Protein AF-A0AA43FLB9-F1 (afdb_monomer)

pLDDT: mean 86.76, std 10.72, range [45.62, 97.56]

Mean predicted aligned error: 6.24 Å

Solvent-accessible surface area (backbone atoms only — not comparable to full-atom values): 7958 Å² total; per-residue (Å²): 108,76,67,59,54,50,54,51,34,50,54,54,29,50,52,55,42,54,55,49,52,53,50,52,69,70,31,39,92,91,54,72,45,74,46,73,41,68,50,42,50,46,57,28,30,46,78,59,76,38,86,59,81,57,95,55,46,71,54,54,49,54,25,51,54,51,43,53,60,76,42,65,90,40,92,43,50,42,82,44,42,65,72,54,53,49,95,82,39,69,75,29,36,72,53,75,73,48,58,24,77,70,27,48,51,51,52,47,62,66,48,43,64,59,53,51,49,52,53,51,52,48,54,53,52,55,61,73,70,50,78,72,100,70,87,85,125

Foldseek 3Di:
DVVVLVVVLVVVLVVVLVVVVVQQVPADLLRGAAAELAAWLQVLCVLVVHDGDDPCSVSVVSSSVSSCVSCVPPLRYHYCRCLQHDDPRSQQAPDRGHGDPVVVVSRCVSCVVSVVVSVVSNVVVVVVPDDDPPPDD

Radius of gyration: 19.64 Å; Cα contacts (8 Å, |Δi|>4): 123; chains: 1; bounding box: 47×33×65 Å

Structure (mmCIF, N/CA/C/O backbone):
data_AF-A0AA43FLB9-F1
#
_entry.id   AF-A0AA43FLB9-F1
#
loop_
_atom_site.group_PDB
_atom_site.id
_atom_site.type_symbol
_atom_site.label_atom_id
_atom_site.label_alt_id
_atom_site.label_comp_id
_atom_site.label_asym_id
_atom_site.label_entity_id
_atom_site.label_seq_id
_atom_site.pdbx_PDB_ins_code
_atom_site.Cartn_x
_atom_site.Cartn_y
_atom_site.Cartn_z
_atom_site.occupancy
_atom_site.B_iso_or_equiv
_atom_site.auth_seq_id
_atom_site.auth_comp_id
_atom_site.auth_asym_id
_atom_site.auth_atom_id
_atom_site.pdbx_PDB_model_num
ATOM 1 N N . ASN A 1 1 ? 17.298 15.432 -18.832 1.00 71.19 1 ASN A N 1
ATOM 2 C CA . ASN A 1 1 ? 18.571 14.737 -18.494 1.00 71.19 1 ASN A CA 1
ATOM 3 C C . ASN A 1 1 ? 18.349 13.838 -17.258 1.00 71.19 1 ASN A C 1
ATOM 5 O O . ASN A 1 1 ? 17.284 13.920 -16.658 1.00 71.19 1 ASN A O 1
ATOM 9 N N . GLN A 1 2 ? 19.291 12.964 -16.871 1.00 72.38 2 GLN A N 1
ATOM 10 C CA . GLN A 1 2 ? 19.121 12.037 -15.726 1.00 72.38 2 GLN A CA 1
ATOM 11 C C . GLN A 1 2 ? 18.948 12.751 -14.367 1.00 72.38 2 GLN A C 1
ATOM 13 O O . GLN A 1 2 ? 18.217 12.270 -13.504 1.00 72.38 2 GLN A O 1
ATOM 18 N N . LYS A 1 3 ? 19.566 13.925 -14.193 1.00 78.06 3 LYS A N 1
ATOM 19 C CA . LYS A 1 3 ? 19.479 14.748 -12.977 1.00 78.06 3 LYS A CA 1
ATOM 20 C C . LYS A 1 3 ? 18.075 15.334 -12.779 1.00 78.06 3 LYS A C 1
ATOM 22 O O . LYS A 1 3 ? 17.536 15.268 -11.683 1.00 78.06 3 LYS A O 1
ATOM 27 N N . GLU A 1 4 ? 17.453 15.839 -13.840 1.00 79.19 4 GLU A N 1
ATOM 28 C CA . GLU A 1 4 ? 16.073 16.351 -13.821 1.00 79.19 4 GLU A CA 1
ATOM 29 C C . GLU A 1 4 ? 15.063 15.250 -13.486 1.00 79.19 4 GLU A C 1
ATOM 31 O O . GLU A 1 4 ? 14.165 15.465 -12.676 1.00 79.19 4 GLU A O 1
ATOM 36 N N . ALA A 1 5 ? 15.240 14.051 -14.052 1.00 74.50 5 ALA A N 1
ATOM 37 C CA . ALA A 1 5 ? 14.394 12.903 -13.731 1.00 74.50 5 ALA A CA 1
ATOM 38 C C . ALA A 1 5 ? 14.519 12.495 -12.252 1.00 74.50 5 ALA A C 1
ATOM 40 O O . ALA A 1 5 ? 13.522 12.136 -11.633 1.00 74.50 5 ALA A O 1
ATOM 41 N N . SER A 1 6 ? 15.719 12.601 -11.670 1.00 78.19 6 SER A N 1
ATOM 42 C CA . SER A 1 6 ? 15.944 12.340 -10.244 1.00 78.19 6 SER A CA 1
ATOM 43 C C . SER A 1 6 ? 15.252 13.368 -9.346 1.00 78.19 6 SER A C 1
ATOM 45 O O . SER A 1 6 ? 14.604 12.981 -8.379 1.00 78.19 6 SER A O 1
ATOM 47 N N . ILE A 1 7 ? 15.349 14.661 -9.675 1.00 84.12 7 ILE A N 1
ATOM 48 C CA . ILE A 1 7 ? 14.683 15.740 -8.921 1.00 84.12 7 ILE A CA 1
ATOM 49 C C . ILE A 1 7 ? 13.160 15.570 -8.982 1.00 84.12 7 ILE A C 1
ATOM 51 O O . ILE A 1 7 ? 12.476 15.705 -7.970 1.00 84.12 7 ILE A O 1
ATOM 55 N N . LEU A 1 8 ? 12.624 15.226 -10.156 1.00 84.94 8 LEU A N 1
ATOM 56 C CA . LEU A 1 8 ? 11.194 14.981 -10.322 1.00 84.94 8 LEU A CA 1
ATOM 57 C C . LEU A 1 8 ? 10.723 13.755 -9.522 1.00 84.94 8 LEU A C 1
ATOM 59 O O . LEU A 1 8 ? 9.679 13.821 -8.877 1.00 84.94 8 LEU A O 1
ATOM 63 N N . ALA A 1 9 ? 11.486 12.656 -9.536 1.00 84.44 9 ALA A N 1
ATOM 64 C CA . ALA A 1 9 ? 11.166 11.455 -8.762 1.00 84.44 9 ALA A CA 1
ATOM 65 C C . ALA A 1 9 ? 11.142 11.752 -7.257 1.00 84.44 9 ALA A C 1
ATOM 67 O O . ALA A 1 9 ? 10.227 11.335 -6.551 1.00 84.44 9 ALA A O 1
ATOM 68 N N . GLU A 1 10 ? 12.117 12.519 -6.774 1.00 87.44 10 GLU A N 1
ATOM 69 C CA . GLU A 1 10 ? 12.159 12.966 -5.386 1.00 87.44 10 GLU A CA 1
ATOM 70 C C . GLU A 1 10 ? 10.961 13.849 -5.026 1.00 87.44 10 GLU A C 1
ATOM 72 O O . GLU A 1 10 ? 10.301 13.591 -4.020 1.00 87.44 10 GLU A O 1
ATOM 77 N N . GLY A 1 11 ? 10.638 14.843 -5.857 1.00 90.88 11 GLY A N 1
ATOM 78 C CA . GLY A 1 11 ? 9.492 15.722 -5.633 1.00 90.88 11 GLY A CA 1
ATOM 79 C C . GLY A 1 11 ? 8.177 14.949 -5.535 1.00 90.88 11 GLY A C 1
ATOM 80 O O . GLY A 1 11 ? 7.416 15.148 -4.591 1.00 90.88 11 GLY A O 1
ATOM 81 N N . ILE A 1 12 ? 7.936 14.013 -6.458 1.00 91.69 12 ILE A N 1
ATOM 82 C CA . ILE A 1 12 ? 6.736 13.166 -6.429 1.00 91.69 12 ILE A CA 1
ATOM 83 C C . ILE A 1 12 ? 6.734 12.267 -5.188 1.00 91.69 12 ILE A C 1
ATOM 85 O O . ILE A 1 12 ? 5.726 12.206 -4.487 1.00 91.69 12 ILE A O 1
ATOM 89 N N . GLY A 1 13 ? 7.852 11.600 -4.883 1.00 93.38 13 GLY A N 1
ATOM 90 C CA . GLY A 1 13 ? 7.967 10.755 -3.694 1.00 93.38 13 GLY A CA 1
ATOM 91 C C . GLY A 1 13 ? 7.664 11.515 -2.403 1.00 93.38 13 GLY A C 1
ATOM 92 O O . GLY A 1 13 ? 6.894 11.027 -1.582 1.00 93.38 13 GLY A O 1
ATOM 93 N N . ASN A 1 14 ? 8.188 12.735 -2.259 1.00 95.19 14 ASN A N 1
ATOM 94 C CA . ASN A 1 14 ? 7.937 13.587 -1.094 1.00 95.19 14 ASN A CA 1
ATOM 95 C C . ASN A 1 14 ? 6.461 13.965 -0.943 1.00 95.19 14 ASN A C 1
ATOM 97 O O . ASN A 1 14 ? 5.962 13.987 0.177 1.00 95.19 14 ASN A O 1
ATOM 101 N N . VAL A 1 15 ? 5.744 14.213 -2.045 1.00 96.06 15 VAL A N 1
ATOM 102 C CA . VAL A 1 15 ? 4.296 14.477 -1.996 1.00 96.06 15 VAL A CA 1
ATOM 103 C C . VAL A 1 15 ? 3.535 13.259 -1.466 1.00 96.06 15 VAL A C 1
ATOM 105 O O . VAL A 1 15 ? 2.681 13.402 -0.595 1.00 96.06 15 VAL A O 1
ATOM 108 N N . TYR A 1 16 ? 3.847 12.052 -1.948 1.00 95.12 16 TYR A N 1
ATOM 109 C CA . TYR A 1 16 ? 3.194 10.830 -1.461 1.00 95.12 16 TYR A CA 1
ATOM 110 C C . TYR A 1 16 ? 3.532 10.514 -0.002 1.00 95.12 16 TYR A C 1
ATOM 112 O O . TYR A 1 16 ? 2.652 10.061 0.731 1.00 95.12 16 TYR A O 1
ATOM 120 N N . ILE A 1 17 ? 4.770 10.772 0.425 1.00 97.38 17 ILE A N 1
ATOM 121 C CA . ILE A 1 17 ? 5.184 10.633 1.826 1.00 97.38 17 ILE A CA 1
ATOM 122 C C . ILE A 1 17 ? 4.388 11.604 2.698 1.00 97.38 17 ILE A C 1
ATOM 124 O O . ILE A 1 17 ? 3.672 11.148 3.583 1.00 97.38 17 ILE A O 1
ATOM 128 N N . ALA A 1 18 ? 4.396 12.900 2.378 1.00 97.56 18 ALA A N 1
ATOM 129 C CA . ALA A 1 18 ? 3.677 13.912 3.153 1.00 97.56 18 ALA A CA 1
ATOM 130 C C . ALA A 1 18 ? 2.167 13.625 3.236 1.00 97.56 18 ALA A C 1
ATOM 132 O O . ALA A 1 18 ? 1.555 13.744 4.295 1.00 97.56 18 ALA A O 1
ATOM 133 N N . ASN A 1 19 ? 1.554 13.181 2.133 1.00 96.38 19 ASN A N 1
ATOM 134 C CA . ASN A 1 19 ? 0.142 12.792 2.129 1.00 96.38 19 ASN A CA 1
ATOM 135 C C . ASN A 1 19 ? -0.123 11.559 3.007 1.00 96.38 19 ASN A C 1
ATOM 137 O O . ASN A 1 19 ? -1.164 11.473 3.656 1.00 96.38 19 ASN A O 1
ATOM 141 N N . THR A 1 20 ? 0.800 10.599 3.029 1.00 96.56 20 THR A N 1
ATOM 142 C CA . THR A 1 20 ? 0.673 9.386 3.846 1.00 96.56 20 THR A CA 1
ATOM 143 C C . THR A 1 20 ? 0.856 9.695 5.330 1.00 96.56 20 THR A C 1
ATOM 145 O O . THR A 1 20 ? 0.055 9.234 6.141 1.00 96.56 20 THR A O 1
ATOM 148 N N . GLU A 1 21 ? 1.845 10.518 5.682 1.00 97.25 21 GLU A N 1
ATOM 149 C CA . GLU A 1 21 ? 2.039 11.043 7.039 1.00 97.25 21 GLU A CA 1
ATOM 150 C C . GLU A 1 21 ? 0.771 11.745 7.523 1.00 97.25 21 GLU A C 1
ATOM 152 O O . GLU A 1 21 ? 0.214 11.367 8.553 1.00 97.25 21 GLU A O 1
ATOM 157 N N . TYR A 1 22 ? 0.232 12.659 6.712 1.00 96.19 22 TYR A N 1
ATOM 158 C CA . TYR A 1 22 ? -1.003 13.373 7.022 1.00 96.19 22 TYR A CA 1
ATOM 159 C C . TYR A 1 22 ? -2.185 12.430 7.311 1.00 96.19 22 TYR A C 1
ATOM 161 O O . TYR A 1 22 ? -2.924 12.631 8.277 1.00 96.19 22 TYR A O 1
ATOM 169 N N . LEU A 1 23 ? -2.380 11.380 6.506 1.00 94.06 23 LEU A N 1
ATOM 170 C CA . LEU A 1 23 ? -3.446 10.395 6.739 1.00 94.06 23 LEU A CA 1
ATOM 171 C C . LEU A 1 23 ? -3.231 9.612 8.041 1.00 94.06 23 LEU A C 1
ATOM 173 O O . LEU A 1 23 ? -4.179 9.402 8.801 1.00 94.06 23 LEU A O 1
ATOM 177 N N . ILE A 1 24 ? -1.994 9.191 8.305 1.00 94.94 24 ILE A N 1
ATOM 178 C CA . ILE A 1 24 ? -1.628 8.433 9.504 1.00 94.94 24 ILE A CA 1
ATOM 179 C C . ILE A 1 24 ? -1.840 9.276 10.767 1.00 94.94 24 ILE A C 1
ATOM 181 O O . ILE A 1 24 ? -2.400 8.762 11.739 1.00 94.94 24 ILE A O 1
ATOM 185 N N . GLU A 1 25 ? -1.451 10.552 10.744 1.00 94.81 25 GLU A N 1
ATOM 186 C CA . GLU A 1 25 ? -1.612 11.512 11.846 1.00 94.81 25 GLU A CA 1
ATOM 187 C C . GLU A 1 25 ? -3.079 11.792 12.181 1.00 94.81 25 GLU A C 1
ATOM 189 O O . GLU A 1 25 ? -3.431 11.989 13.344 1.00 94.81 25 GLU A O 1
ATOM 194 N N . ARG A 1 26 ? -3.962 11.777 11.176 1.00 92.38 26 ARG A N 1
ATOM 195 C CA . ARG A 1 26 ? -5.407 11.962 11.374 1.00 92.38 26 ARG A CA 1
ATOM 196 C C . ARG A 1 26 ? -6.098 10.748 11.988 1.00 92.38 26 ARG A C 1
ATOM 198 O O . ARG A 1 26 ? -7.204 10.891 12.510 1.00 92.38 26 ARG A O 1
ATOM 205 N N . GLY A 1 27 ? -5.482 9.570 11.929 1.00 88.62 27 GLY A N 1
ATOM 206 C CA . GLY A 1 27 ? -6.024 8.372 12.555 1.00 88.62 27 GLY A CA 1
ATOM 207 C C . GLY A 1 27 ? -5.999 8.475 14.077 1.00 88.62 27 GLY A C 1
ATOM 208 O O . GLY A 1 27 ? -4.969 8.782 14.678 1.00 88.62 27 GLY A O 1
ATOM 209 N N . SER A 1 28 ? -7.109 8.139 14.720 1.00 87.19 28 SER A N 1
ATOM 210 C CA . SER A 1 28 ? -7.205 8.095 16.178 1.00 87.19 28 SER A CA 1
ATOM 211 C C . SER A 1 28 ? -7.369 6.664 16.675 1.00 87.19 28 SER A C 1
ATOM 213 O O . SER A 1 28 ? -7.550 5.715 15.914 1.00 87.19 28 SER A O 1
ATOM 215 N N . ASP A 1 29 ? -7.323 6.496 17.988 1.00 81.94 29 ASP A N 1
ATOM 216 C CA . ASP A 1 29 ? -7.619 5.216 18.618 1.00 81.94 29 ASP A CA 1
ATOM 217 C C . ASP A 1 29 ? -9.058 4.737 18.389 1.00 81.94 29 ASP A C 1
ATOM 219 O O . ASP A 1 29 ? -9.307 3.531 18.439 1.00 81.94 29 ASP A O 1
ATOM 223 N N . GLU A 1 30 ? -9.981 5.678 18.189 1.00 84.44 30 GLU A N 1
ATOM 224 C CA . GLU A 1 30 ? -11.416 5.450 17.989 1.00 84.44 30 GLU A CA 1
ATOM 225 C C . GLU A 1 30 ? -11.773 5.287 16.508 1.00 84.44 30 GLU A C 1
ATOM 227 O O . GLU A 1 30 ? -12.725 4.580 16.176 1.00 84.44 30 GLU A O 1
ATOM 232 N N . AL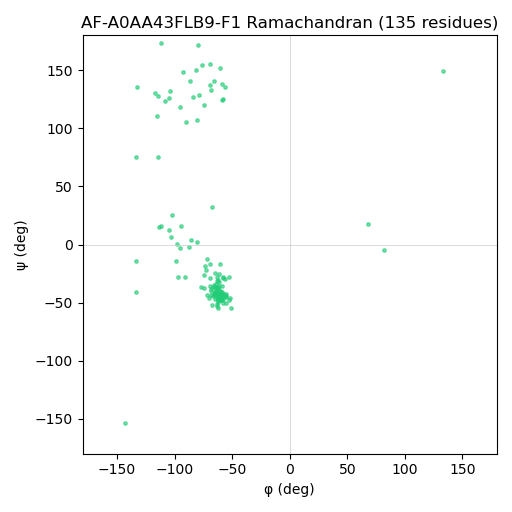A A 1 31 ? -10.981 5.907 15.633 1.00 86.56 31 ALA A N 1
ATOM 233 C CA . ALA A 1 31 ? -11.081 5.842 14.183 1.00 86.56 31 ALA A CA 1
ATOM 234 C C . ALA A 1 31 ? -9.678 5.605 13.591 1.00 86.56 31 ALA A C 1
ATOM 236 O O . ALA A 1 31 ? -9.038 6.544 13.104 1.00 86.56 31 ALA A O 1
ATOM 237 N N . PRO A 1 32 ? -9.154 4.368 13.684 1.00 90.38 32 PRO A N 1
ATOM 238 C CA . PRO A 1 32 ? -7.829 4.047 13.182 1.00 90.38 32 PRO A CA 1
ATOM 239 C C . PRO A 1 32 ? -7.797 4.176 11.662 1.00 90.38 32 PRO A C 1
ATOM 241 O O . PRO A 1 32 ? -8.726 3.769 10.966 1.00 90.38 32 PRO A O 1
ATOM 244 N N . VAL A 1 33 ? -6.688 4.708 11.158 1.00 95.06 33 VAL A N 1
ATOM 245 C CA . VAL A 1 33 ? -6.386 4.759 9.728 1.00 95.06 33 VAL A CA 1
ATOM 246 C C . VAL A 1 33 ? -5.348 3.693 9.422 1.00 95.06 33 VAL A C 1
ATOM 248 O O . VAL A 1 33 ? -4.334 3.588 10.112 1.00 95.06 33 VAL A O 1
ATOM 251 N N . LEU A 1 34 ? -5.621 2.919 8.376 1.00 96.19 34 LEU A N 1
ATOM 252 C CA . LEU A 1 34 ? -4.686 1.993 7.758 1.00 96.19 34 LEU A CA 1
ATOM 253 C C . LEU A 1 34 ? -4.403 2.487 6.340 1.00 96.19 34 LEU A C 1
ATOM 255 O O . LEU A 1 34 ? -5.338 2.734 5.577 1.00 96.19 34 LEU A O 1
ATOM 259 N N . VAL A 1 35 ? -3.129 2.622 5.990 1.00 96.75 35 VAL A N 1
ATOM 260 C CA . VAL A 1 35 ? -2.683 2.972 4.640 1.00 96.75 35 VAL A CA 1
ATOM 261 C C . VAL A 1 35 ? -2.058 1.737 4.016 1.00 96.75 35 VAL A C 1
ATOM 263 O O . VAL A 1 35 ? -1.124 1.169 4.572 1.00 96.75 35 VAL A O 1
ATOM 266 N N . PHE A 1 36 ? -2.570 1.320 2.862 1.00 96.19 36 PHE A N 1
ATOM 267 C CA . PHE A 1 36 ? -2.081 0.142 2.153 1.00 96.19 36 PHE A CA 1
ATOM 268 C C . PHE A 1 36 ? -1.245 0.557 0.951 1.00 96.19 36 PHE A C 1
ATOM 270 O O . PHE A 1 36 ? -1.707 1.299 0.082 1.00 96.19 36 PHE A O 1
ATOM 277 N N . PHE A 1 37 ? -0.024 0.046 0.882 1.00 94.56 37 PHE A N 1
ATOM 278 C CA . PHE A 1 37 ? 0.847 0.235 -0.264 1.00 94.56 37 PHE A CA 1
ATOM 279 C C . PHE A 1 37 ? 0.626 -0.897 -1.264 1.00 94.56 37 PHE A C 1
ATOM 281 O O . PHE A 1 37 ? 0.987 -2.047 -1.019 1.00 94.56 37 PHE A O 1
ATOM 288 N N . GLN A 1 38 ? -0.065 -0.566 -2.353 1.00 89.88 38 GLN A N 1
ATOM 289 C CA . GLN A 1 38 ? -0.635 -1.534 -3.286 1.00 89.88 38 GLN A CA 1
ATOM 290 C C . GLN A 1 38 ? 0.399 -2.184 -4.223 1.00 89.88 38 GLN A C 1
ATOM 292 O O . GLN A 1 38 ? 1.413 -1.560 -4.554 1.00 89.88 38 GLN A O 1
ATOM 297 N N . PRO A 1 39 ? 0.120 -3.400 -4.730 1.00 89.25 39 PRO A N 1
ATOM 298 C CA . PRO A 1 39 ? 0.893 -3.993 -5.812 1.00 89.25 39 PRO A CA 1
ATOM 299 C C . PRO A 1 39 ? 0.861 -3.154 -7.086 1.00 89.25 39 PRO A C 1
ATOM 301 O O . PRO A 1 39 ? -0.131 -2.502 -7.409 1.00 89.25 39 PRO A O 1
ATOM 304 N N . TRP A 1 40 ? 1.923 -3.276 -7.876 1.00 88.50 40 TRP A N 1
ATOM 305 C CA . TRP A 1 40 ? 2.021 -2.687 -9.205 1.00 88.50 40 TRP A CA 1
ATOM 306 C C . TRP A 1 40 ? 2.532 -3.722 -10.205 1.00 88.50 40 TRP A C 1
ATOM 308 O O . TRP A 1 40 ? 3.499 -4.434 -9.927 1.00 88.50 40 TRP A O 1
ATOM 318 N N . ARG A 1 41 ? 1.917 -3.792 -11.394 1.00 87.50 41 ARG A N 1
ATOM 319 C CA . ARG A 1 41 ? 2.212 -4.831 -12.392 1.00 87.50 41 ARG A CA 1
ATOM 320 C C . ARG A 1 41 ? 3.696 -4.931 -12.717 1.00 87.50 41 ARG A C 1
ATOM 322 O O . ARG A 1 41 ? 4.229 -6.033 -12.796 1.00 87.50 41 ARG A O 1
ATOM 329 N N . ASP A 1 42 ? 4.356 -3.807 -12.981 1.00 88.06 42 ASP A N 1
ATOM 330 C CA . ASP A 1 42 ? 5.753 -3.860 -13.414 1.00 88.06 42 ASP A CA 1
ATOM 331 C C . ASP A 1 42 ? 6.714 -4.195 -12.279 1.00 88.06 42 ASP A C 1
ATOM 333 O O . ASP A 1 42 ? 7.742 -4.805 -12.558 1.00 88.06 42 ASP A O 1
ATOM 337 N N . TRP A 1 43 ? 6.360 -3.892 -11.028 1.00 86.38 43 TRP A N 1
ATOM 338 C CA . TRP A 1 43 ? 7.085 -4.421 -9.876 1.00 86.38 43 TRP A CA 1
ATOM 339 C C . TRP A 1 43 ? 6.959 -5.943 -9.825 1.00 86.38 43 TRP A C 1
ATOM 341 O O . TRP A 1 43 ? 7.968 -6.638 -9.878 1.00 86.38 43 TRP A O 1
ATOM 351 N N . ALA A 1 44 ? 5.735 -6.476 -9.859 1.00 86.25 44 ALA A N 1
ATOM 352 C CA . ALA A 1 44 ? 5.521 -7.923 -9.833 1.00 86.25 44 ALA A CA 1
ATOM 353 C C . ALA A 1 44 ? 6.286 -8.633 -10.968 1.00 86.25 44 ALA A C 1
ATOM 355 O O . ALA A 1 44 ? 6.953 -9.641 -10.747 1.00 86.25 44 ALA A O 1
ATOM 356 N N . ARG A 1 45 ? 6.269 -8.062 -12.183 1.00 86.00 45 ARG A N 1
ATOM 357 C CA . ARG A 1 45 ? 7.062 -8.558 -13.322 1.00 86.00 45 ARG A CA 1
ATOM 358 C C . ARG A 1 45 ? 8.564 -8.522 -13.046 1.00 86.00 45 ARG A C 1
ATOM 360 O O . ARG A 1 45 ? 9.236 -9.500 -13.358 1.00 86.00 45 ARG A O 1
ATOM 367 N N . HIS A 1 46 ? 9.076 -7.419 -12.503 1.00 86.94 46 HIS A N 1
ATOM 368 C CA . HIS A 1 46 ? 10.487 -7.272 -12.150 1.00 86.94 46 HIS A CA 1
ATOM 369 C C . HIS A 1 46 ? 10.930 -8.345 -11.148 1.00 86.94 46 HIS A C 1
ATOM 371 O O . HIS A 1 46 ? 11.920 -9.029 -11.396 1.00 86.94 46 HIS A O 1
ATOM 377 N N . ASP A 1 47 ? 10.155 -8.562 -10.085 1.00 85.75 47 ASP A N 1
ATOM 378 C CA . ASP A 1 47 ? 10.465 -9.555 -9.047 1.00 85.75 47 ASP A CA 1
ATOM 379 C C . ASP A 1 47 ? 10.431 -10.995 -9.581 1.00 85.75 47 ASP A C 1
ATOM 381 O O . ASP A 1 47 ? 11.117 -11.876 -9.070 1.00 85.75 47 ASP A O 1
ATOM 385 N N . MET A 1 48 ? 9.680 -11.236 -10.657 1.00 81.75 48 MET A N 1
ATOM 386 C CA . MET A 1 48 ? 9.631 -12.514 -11.377 1.00 81.75 48 MET A CA 1
ATOM 387 C C . MET A 1 48 ? 10.735 -12.669 -12.438 1.00 81.75 48 MET A C 1
ATOM 389 O O . MET A 1 48 ? 10.713 -13.631 -13.205 1.00 81.75 48 MET A O 1
ATOM 393 N N . GLY A 1 49 ? 11.663 -11.714 -12.557 1.00 85.94 49 GLY A N 1
ATOM 394 C CA . GLY A 1 49 ? 12.684 -11.715 -13.611 1.00 85.94 49 GLY A CA 1
ATOM 395 C C . GLY A 1 49 ? 12.117 -11.490 -15.019 1.00 85.94 49 GLY A C 1
ATOM 396 O O . GLY A 1 49 ? 12.769 -11.793 -16.018 1.00 85.94 49 GLY A O 1
ATOM 397 N N . MET A 1 50 ? 10.893 -10.969 -15.129 1.00 84.19 50 MET A N 1
ATOM 398 C CA . MET A 1 50 ? 10.239 -10.693 -16.403 1.00 84.19 50 MET A CA 1
ATOM 399 C C . MET A 1 50 ? 10.486 -9.256 -16.855 1.00 84.19 50 MET A C 1
ATOM 401 O O . MET A 1 50 ? 10.522 -8.314 -16.066 1.00 84.19 50 MET A O 1
ATOM 405 N N . ARG A 1 51 ? 10.548 -9.055 -18.176 1.00 85.62 51 ARG A N 1
ATOM 406 C CA . ARG A 1 51 ? 10.653 -7.713 -18.762 1.00 85.62 51 ARG A CA 1
ATOM 407 C C . ARG A 1 51 ? 9.475 -6.838 -18.329 1.00 85.62 51 ARG A C 1
ATOM 409 O O . ARG A 1 51 ? 8.322 -7.195 -18.582 1.00 85.62 51 ARG A O 1
ATOM 416 N N . THR A 1 52 ? 9.747 -5.678 -17.750 1.00 86.50 52 THR A N 1
ATOM 417 C CA . THR A 1 52 ? 8.728 -4.683 -17.382 1.00 86.50 52 THR A CA 1
ATOM 418 C C . THR A 1 52 ? 8.104 -4.039 -18.629 1.00 86.50 52 THR A C 1
ATOM 420 O O . THR A 1 52 ? 8.680 -4.072 -19.721 1.00 86.50 52 THR A O 1
ATOM 423 N N . ARG A 1 53 ? 6.877 -3.517 -18.516 1.00 81.56 53 ARG A N 1
ATOM 424 C CA . ARG A 1 53 ? 6.139 -2.919 -19.645 1.00 81.56 53 ARG A CA 1
ATOM 425 C C . ARG A 1 53 ? 6.265 -1.394 -19.692 1.00 81.56 53 ARG A C 1
ATOM 427 O O . ARG A 1 53 ? 6.184 -0.833 -20.781 1.00 81.56 53 ARG A O 1
ATOM 434 N N . SER A 1 54 ? 6.468 -0.724 -18.559 1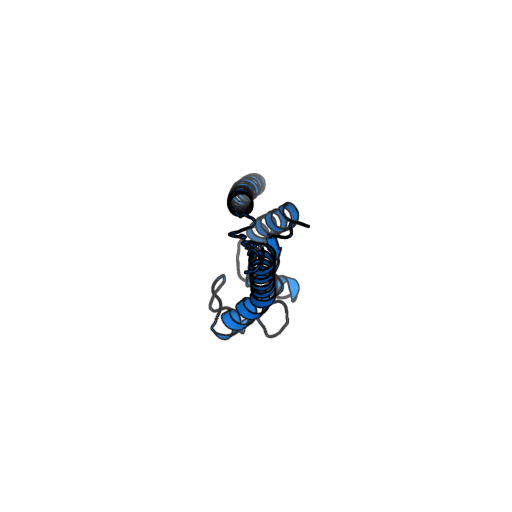.00 82.75 54 SER A N 1
ATOM 435 C CA . SER A 1 54 ? 6.599 0.735 -18.512 1.00 82.75 54 SER A CA 1
ATOM 436 C C . SER A 1 54 ? 7.983 1.207 -18.931 1.00 82.75 54 SER A C 1
ATOM 438 O O . SER A 1 54 ? 8.997 0.832 -18.344 1.00 82.75 54 SER A O 1
ATOM 440 N N . ARG A 1 55 ? 8.012 2.159 -19.870 1.00 84.44 55 ARG A N 1
ATOM 441 C CA . ARG A 1 55 ? 9.223 2.908 -20.249 1.00 84.44 55 ARG A CA 1
ATOM 442 C C . ARG A 1 55 ? 9.884 3.610 -19.056 1.00 84.44 55 ARG A C 1
ATOM 444 O O . ARG A 1 55 ? 11.095 3.792 -19.049 1.00 84.44 55 ARG A O 1
ATOM 451 N N . TYR A 1 56 ? 9.088 3.987 -18.059 1.00 82.75 56 TYR A N 1
ATOM 452 C CA . TYR A 1 56 ? 9.517 4.706 -16.860 1.00 82.75 56 TYR A CA 1
ATOM 453 C C . TYR A 1 56 ? 9.635 3.792 -15.633 1.00 82.75 56 TYR A C 1
ATOM 455 O O . TYR A 1 56 ? 9.522 4.270 -14.509 1.00 82.75 56 TYR A O 1
ATOM 463 N N . PHE A 1 57 ? 9.858 2.483 -15.825 1.00 86.69 57 PHE A N 1
ATOM 464 C CA . PHE A 1 57 ? 9.900 1.523 -14.719 1.00 86.69 57 PHE A CA 1
ATOM 465 C C . PHE A 1 57 ? 10.844 1.950 -13.586 1.00 86.69 57 PHE A C 1
ATOM 467 O O . PHE A 1 57 ? 10.400 2.101 -12.455 1.00 86.69 57 PHE A O 1
ATOM 474 N N . GLY A 1 58 ? 12.117 2.223 -13.897 1.00 85.69 58 GLY A N 1
ATOM 475 C CA . GLY A 1 58 ? 13.100 2.615 -12.880 1.00 85.69 58 GLY A CA 1
ATOM 476 C C . GLY A 1 58 ? 12.753 3.924 -12.159 1.00 85.69 58 GLY A C 1
ATOM 477 O O . GLY A 1 58 ? 13.054 4.069 -10.979 1.00 85.69 58 GLY A O 1
ATOM 478 N N . PHE A 1 59 ? 12.068 4.849 -12.839 1.00 87.56 59 PHE A N 1
ATOM 479 C CA . PHE A 1 59 ? 11.596 6.101 -12.244 1.00 87.56 59 PHE A CA 1
ATOM 480 C C . PHE A 1 59 ? 10.505 5.844 -11.197 1.00 87.56 59 PHE A C 1
ATOM 482 O O . PHE A 1 59 ? 10.643 6.272 -10.053 1.00 87.56 59 PHE A O 1
ATOM 489 N N . TYR A 1 60 ? 9.459 5.093 -11.556 1.00 87.19 60 TYR A N 1
ATOM 490 C CA . TYR A 1 60 ? 8.396 4.739 -10.613 1.00 87.19 60 TYR A CA 1
ATOM 491 C C . TYR A 1 60 ? 8.900 3.824 -9.497 1.00 87.19 60 TYR A C 1
ATOM 493 O O . TYR A 1 60 ? 8.494 3.991 -8.353 1.00 87.19 60 TYR A O 1
ATOM 501 N N . MET A 1 61 ? 9.848 2.931 -9.791 1.00 88.69 61 MET A N 1
ATOM 502 C CA . MET A 1 61 ? 10.446 2.075 -8.772 1.00 88.69 61 MET A CA 1
ATOM 503 C C . MET A 1 61 ? 11.234 2.849 -7.723 1.00 88.69 61 MET A C 1
ATOM 505 O O . MET A 1 61 ? 11.090 2.569 -6.537 1.00 88.69 61 MET A O 1
ATOM 509 N N . GLY A 1 62 ? 11.996 3.868 -8.128 1.00 89.31 62 GLY A N 1
ATOM 510 C CA . GLY A 1 62 ? 12.675 4.749 -7.178 1.00 89.31 62 GLY A CA 1
ATOM 511 C C . GLY A 1 62 ? 11.700 5.472 -6.242 1.00 89.31 62 GLY A C 1
ATOM 512 O O . GLY A 1 62 ? 11.955 5.557 -5.042 1.00 89.31 62 GLY A O 1
ATOM 513 N N . ILE A 1 63 ? 10.564 5.944 -6.771 1.00 91.44 63 ILE A N 1
ATOM 514 C CA . ILE A 1 63 ? 9.499 6.578 -5.976 1.00 91.44 63 ILE A CA 1
ATOM 515 C C . ILE A 1 63 ? 8.905 5.572 -4.985 1.00 91.44 63 ILE A C 1
ATOM 517 O O . ILE A 1 63 ? 8.825 5.851 -3.790 1.00 91.44 63 ILE A O 1
ATOM 521 N N . SER A 1 64 ? 8.522 4.396 -5.477 1.00 91.19 64 SER A N 1
ATOM 522 C CA . SER A 1 64 ? 7.907 3.336 -4.685 1.00 91.19 64 SER A CA 1
ATOM 523 C C . SER A 1 64 ? 8.803 2.844 -3.544 1.00 91.19 64 SER A C 1
ATOM 525 O O . SER A 1 64 ? 8.346 2.757 -2.408 1.00 91.19 64 SER A O 1
ATOM 527 N N . GLU A 1 65 ? 10.084 2.587 -3.814 1.00 91.69 65 GLU A N 1
ATOM 528 C CA . GLU A 1 65 ? 11.054 2.184 -2.789 1.00 91.69 65 GLU A CA 1
ATOM 529 C C . GLU A 1 65 ? 11.283 3.275 -1.741 1.00 91.69 65 GLU A C 1
ATOM 531 O O . GLU A 1 65 ? 11.420 2.971 -0.557 1.00 91.69 65 GLU A O 1
ATOM 536 N N . ARG A 1 66 ? 11.301 4.550 -2.152 1.00 92.75 66 ARG A N 1
ATOM 537 C CA . ARG A 1 66 ? 11.423 5.674 -1.215 1.00 92.75 66 ARG A CA 1
ATOM 538 C C . ARG A 1 66 ? 10.233 5.710 -0.257 1.00 92.75 66 ARG A C 1
ATOM 540 O O . ARG A 1 66 ? 10.452 5.757 0.947 1.00 92.75 66 ARG A O 1
ATOM 547 N N . ILE A 1 67 ? 9.006 5.627 -0.779 1.00 94.38 67 ILE A N 1
ATOM 548 C CA . ILE A 1 67 ? 7.783 5.588 0.040 1.00 94.38 67 ILE A CA 1
ATOM 549 C C . ILE A 1 67 ? 7.838 4.398 1.006 1.00 94.38 67 ILE A C 1
ATOM 551 O O . ILE A 1 67 ? 7.673 4.585 2.207 1.00 94.38 67 ILE A O 1
ATOM 555 N N . ARG A 1 68 ? 8.135 3.191 0.504 1.00 94.06 68 ARG A N 1
ATOM 556 C CA . ARG A 1 68 ? 8.211 1.963 1.314 1.00 94.06 68 ARG A CA 1
ATOM 557 C C . ARG A 1 68 ? 9.193 2.098 2.482 1.00 94.06 68 ARG A C 1
ATOM 559 O O . ARG A 1 68 ? 8.847 1.756 3.607 1.00 94.06 68 ARG A O 1
ATOM 566 N N . LYS A 1 69 ? 10.388 2.643 2.231 1.00 94.75 69 LYS A N 1
ATOM 567 C CA . LYS A 1 69 ? 11.418 2.869 3.261 1.00 94.75 69 LYS A CA 1
ATOM 568 C C . LYS A 1 69 ? 11.028 3.940 4.277 1.00 94.75 69 LYS A C 1
ATOM 570 O O . LYS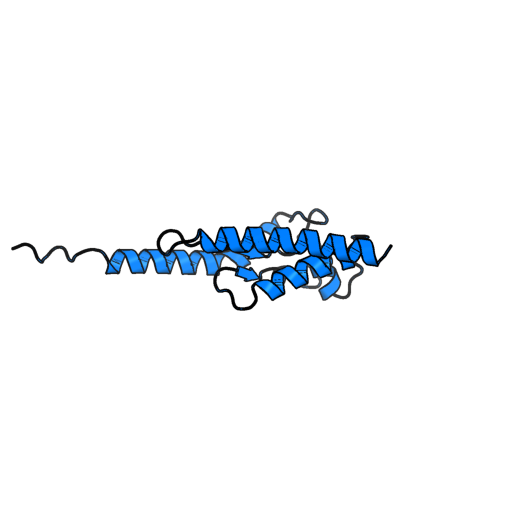 A 1 69 ? 11.317 3.775 5.455 1.00 94.75 69 LYS A O 1
ATOM 575 N N . SER A 1 70 ? 10.366 5.017 3.850 1.00 96.69 70 SER A N 1
ATOM 576 C CA . SER A 1 70 ? 9.925 6.090 4.754 1.00 96.69 70 SER A CA 1
ATOM 577 C C . SER A 1 70 ? 8.945 5.616 5.829 1.00 96.69 70 SER A C 1
ATOM 579 O O . SER A 1 70 ? 8.888 6.216 6.897 1.00 96.69 70 SER A O 1
ATOM 581 N N . PHE A 1 71 ? 8.204 4.536 5.571 1.00 96.94 71 PHE A N 1
ATOM 582 C CA . PHE A 1 71 ? 7.232 3.977 6.511 1.00 96.94 71 PHE A CA 1
ATOM 583 C C . PHE A 1 71 ? 7.615 2.589 7.036 1.00 96.94 71 PHE A C 1
ATOM 585 O O . PHE A 1 71 ? 6.778 1.898 7.622 1.00 96.94 71 PHE A O 1
ATOM 592 N N . GLU A 1 72 ? 8.869 2.171 6.858 1.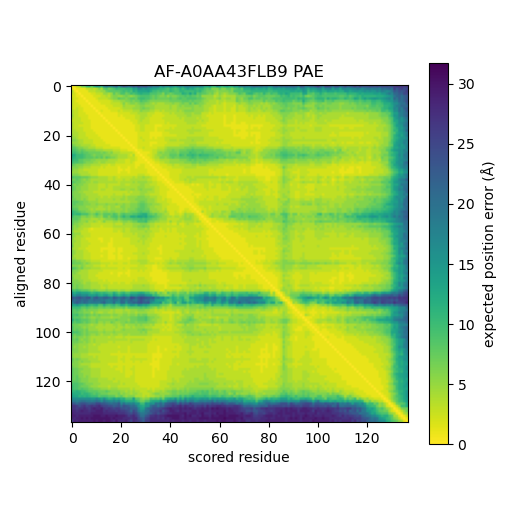00 94.19 72 GLU A N 1
ATOM 593 C CA . GLU A 1 72 ? 9.358 0.908 7.403 1.00 94.19 72 GLU A CA 1
ATOM 594 C C . GLU A 1 72 ? 9.194 0.894 8.934 1.00 94.19 72 GLU A C 1
ATOM 596 O O . GLU A 1 72 ? 9.622 1.805 9.641 1.00 94.19 72 GLU A O 1
ATOM 601 N N . GLY A 1 73 ? 8.505 -0.126 9.454 1.00 92.31 73 GLY A N 1
ATOM 602 C CA . GLY A 1 73 ? 8.192 -0.246 10.881 1.00 92.31 73 GLY A CA 1
ATOM 603 C C . GLY A 1 73 ? 6.972 0.553 11.365 1.00 92.31 73 GLY A C 1
ATOM 604 O O . GLY A 1 73 ? 6.573 0.393 12.519 1.00 92.31 73 GLY A O 1
ATOM 605 N N . ASN A 1 74 ? 6.327 1.363 10.519 1.00 94.56 74 ASN A N 1
ATOM 606 C CA . ASN A 1 74 ? 5.079 2.033 10.885 1.00 94.56 74 ASN A CA 1
ATOM 607 C C . ASN A 1 74 ? 3.911 1.031 10.879 1.00 94.56 74 ASN A C 1
ATOM 609 O O . ASN A 1 74 ? 3.573 0.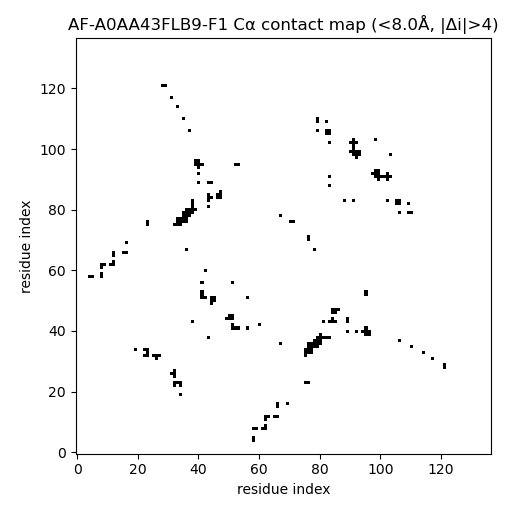452 9.854 1.00 94.56 74 ASN A O 1
ATOM 613 N N . ASN A 1 75 ? 3.245 0.848 12.019 1.00 92.31 75 ASN A N 1
ATOM 614 C CA . ASN A 1 75 ? 2.182 -0.152 12.177 1.00 92.31 75 ASN A CA 1
ATOM 615 C C . ASN A 1 75 ? 0.861 0.177 11.449 1.00 92.31 75 ASN A C 1
ATOM 617 O O . ASN A 1 75 ? -0.007 -0.695 11.353 1.00 92.31 75 ASN A O 1
ATOM 621 N N . ARG A 1 76 ? 0.695 1.412 10.962 1.00 94.25 76 ARG A N 1
ATOM 622 C CA . ARG A 1 76 ? -0.462 1.874 10.178 1.00 94.25 76 ARG A CA 1
ATOM 623 C C . ARG A 1 76 ? -0.191 1.884 8.676 1.00 94.25 76 ARG A C 1
ATOM 625 O O . ARG A 1 76 ? -1.146 1.965 7.908 1.00 94.25 76 ARG A O 1
ATOM 632 N N . PHE A 1 77 ? 1.071 1.780 8.261 1.00 97.50 77 PHE A N 1
ATOM 633 C CA . PHE A 1 77 ? 1.453 1.592 6.867 1.00 97.50 77 PHE A CA 1
ATOM 634 C C . PHE A 1 77 ? 1.662 0.104 6.592 1.00 97.50 77 PHE A C 1
ATOM 636 O O . PHE A 1 77 ? 2.511 -0.551 7.192 1.00 97.50 77 PHE A O 1
ATOM 643 N N . ILE A 1 78 ? 0.860 -0.447 5.693 1.00 97.19 78 ILE A N 1
ATOM 644 C CA . ILE A 1 78 ? 0.829 -1.875 5.412 1.00 97.19 78 ILE A CA 1
ATOM 645 C C . ILE A 1 78 ? 1.302 -2.081 3.987 1.00 97.19 78 ILE A C 1
ATOM 647 O O . ILE A 1 78 ? 0.614 -1.740 3.023 1.00 97.19 78 ILE A O 1
ATOM 651 N N . ASP A 1 79 ? 2.485 -2.663 3.868 1.00 95.44 79 ASP A N 1
ATOM 652 C CA . ASP A 1 79 ? 3.043 -3.024 2.581 1.00 95.44 79 ASP A CA 1
ATOM 653 C C . ASP A 1 79 ? 2.439 -4.339 2.082 1.00 95.44 79 ASP A C 1
ATOM 655 O O . ASP A 1 79 ? 2.745 -5.418 2.590 1.00 95.44 79 ASP A O 1
ATOM 659 N N . ILE A 1 80 ? 1.568 -4.232 1.080 1.00 93.75 80 ILE A N 1
ATOM 660 C CA . ILE A 1 80 ? 1.012 -5.375 0.353 1.00 93.75 80 ILE A CA 1
ATOM 661 C C . ILE A 1 80 ? 1.526 -5.417 -1.087 1.00 93.75 80 ILE A C 1
ATOM 663 O O . ILE A 1 80 ? 0.955 -6.130 -1.910 1.00 93.75 80 ILE A O 1
ATOM 667 N N . SER A 1 81 ? 2.593 -4.681 -1.417 1.00 90.12 81 SER A N 1
ATOM 668 C CA . SER A 1 81 ? 3.106 -4.560 -2.789 1.00 90.12 81 SER A CA 1
ATOM 669 C C . SER A 1 81 ? 3.476 -5.910 -3.411 1.00 90.12 81 SER A C 1
ATOM 671 O O . SER A 1 81 ? 3.334 -6.099 -4.619 1.00 90.12 81 SER A O 1
ATOM 673 N N . SER A 1 82 ? 3.846 -6.881 -2.574 1.00 87.81 82 SER A N 1
ATOM 674 C CA . SER A 1 82 ? 4.205 -8.244 -2.963 1.00 87.81 82 SER A CA 1
ATOM 675 C C . SER A 1 82 ? 3.029 -9.228 -3.059 1.00 87.81 82 SER A C 1
ATOM 677 O O . SER A 1 82 ? 3.234 -10.374 -3.463 1.00 87.81 82 SER A O 1
ATOM 679 N N . ALA A 1 83 ? 1.789 -8.823 -2.747 1.00 89.12 83 ALA A N 1
ATOM 680 C CA . ALA A 1 83 ? 0.623 -9.724 -2.735 1.00 89.12 83 ALA A CA 1
ATOM 681 C C . ALA A 1 83 ? 0.382 -10.423 -4.091 1.00 89.12 83 ALA A C 1
ATOM 683 O O . ALA A 1 83 ? -0.115 -11.555 -4.161 1.00 89.12 83 ALA A O 1
ATOM 684 N N . LEU A 1 84 ? 0.788 -9.765 -5.181 1.00 84.56 84 LEU A N 1
ATOM 685 C CA . LEU A 1 84 ? 0.672 -10.265 -6.550 1.00 84.56 84 LEU A CA 1
ATOM 686 C C . LEU A 1 84 ? 2.001 -10.757 -7.150 1.00 84.56 84 LEU A C 1
ATOM 688 O O . LEU A 1 84 ? 2.045 -11.040 -8.346 1.00 84.56 84 LEU A O 1
ATOM 692 N N . ASN A 1 85 ? 3.059 -10.937 -6.353 1.00 77.31 85 ASN A N 1
ATOM 693 C CA . ASN A 1 85 ? 4.314 -11.521 -6.835 1.00 77.31 85 ASN A CA 1
ATOM 694 C C . ASN A 1 85 ? 4.131 -13.024 -7.154 1.00 77.31 85 ASN A C 1
ATOM 696 O O . ASN A 1 85 ? 3.478 -13.755 -6.399 1.00 77.31 85 ASN A O 1
ATOM 700 N N . GLY A 1 86 ? 4.690 -13.495 -8.279 1.00 66.44 86 GLY A N 1
ATOM 701 C CA . GLY A 1 86 ? 4.710 -14.915 -8.679 1.00 66.44 86 GLY A CA 1
ATOM 702 C C . GLY A 1 86 ? 4.306 -15.193 -10.138 1.00 66.44 86 GLY A C 1
ATOM 703 O O . GLY A 1 86 ? 3.476 -14.493 -10.712 1.00 66.44 86 GLY A O 1
ATOM 704 N N . THR A 1 87 ? 4.878 -16.251 -10.727 1.00 53.34 87 THR A N 1
ATOM 705 C CA . THR A 1 87 ? 4.955 -16.548 -12.179 1.00 53.34 87 THR A CA 1
ATOM 706 C C . THR A 1 87 ? 3.640 -16.535 -12.976 1.00 53.34 87 THR A C 1
ATOM 708 O O . THR A 1 87 ? 3.668 -16.166 -14.146 1.00 53.34 87 THR A O 1
ATOM 711 N N . ASP A 1 88 ? 2.491 -16.817 -12.356 1.00 62.06 88 ASP A N 1
ATOM 712 C CA . ASP A 1 88 ? 1.176 -16.888 -13.030 1.00 62.06 88 ASP A CA 1
ATOM 713 C C . ASP A 1 88 ? 0.263 -15.668 -12.810 1.00 62.06 88 ASP A C 1
ATOM 715 O O . ASP A 1 88 ? -0.904 -15.660 -13.211 1.00 62.06 88 ASP A O 1
ATOM 719 N N . LYS A 1 89 ? 0.768 -14.616 -12.159 1.00 68.19 89 LYS A N 1
ATOM 720 C CA . LYS A 1 89 ? -0.076 -13.556 -11.585 1.00 68.19 89 LYS A CA 1
ATOM 721 C C . LYS A 1 89 ? -0.233 -12.299 -12.446 1.00 68.19 89 LYS A C 1
ATOM 723 O O . LYS A 1 89 ? -0.975 -11.397 -12.078 1.00 68.19 89 LYS A O 1
ATOM 728 N N . ILE A 1 90 ? 0.381 -12.237 -13.634 1.00 68.94 90 ILE A N 1
ATOM 729 C CA . ILE A 1 90 ? 0.186 -11.108 -14.573 1.00 68.94 90 ILE A CA 1
ATOM 730 C C . ILE A 1 90 ? -1.273 -10.988 -15.023 1.00 68.94 90 ILE A C 1
ATOM 732 O O . ILE A 1 90 ? -1.742 -9.875 -15.239 1.00 68.94 90 ILE A O 1
ATOM 736 N N . LYS A 1 91 ? -1.992 -12.114 -15.125 1.00 81.31 91 LYS A N 1
ATOM 737 C CA . LYS A 1 91 ? -3.421 -12.141 -15.470 1.00 81.31 91 LYS A CA 1
ATOM 738 C C . LYS A 1 91 ? -4.305 -11.379 -14.474 1.00 81.31 91 LYS A C 1
ATOM 740 O O . LYS A 1 91 ? -5.426 -11.036 -14.809 1.00 81.31 91 LYS A O 1
ATOM 745 N N . TYR A 1 92 ? -3.790 -11.085 -13.279 1.00 88.12 92 TYR A N 1
ATOM 746 C CA . TYR A 1 92 ? -4.492 -10.331 -12.240 1.00 88.12 92 TYR A CA 1
ATOM 747 C C . TYR A 1 92 ? -4.459 -8.819 -12.449 1.00 88.12 92 TYR A C 1
ATOM 749 O O . TYR A 1 92 ? -4.999 -8.078 -11.632 1.00 88.12 92 TYR A O 1
ATOM 757 N N . PHE A 1 93 ? -3.852 -8.354 -13.540 1.00 88.00 93 PHE A N 1
ATOM 758 C CA . PHE A 1 93 ? -3.870 -6.961 -13.953 1.00 88.00 93 PHE A CA 1
ATOM 759 C C . PHE A 1 93 ? -4.572 -6.820 -15.304 1.00 88.00 93 PHE A C 1
ATOM 761 O O . PHE A 1 93 ? -4.210 -7.500 -16.266 1.00 88.00 93 PHE A O 1
ATOM 768 N N . MET A 1 94 ? -5.520 -5.888 -15.396 1.00 87.38 94 MET A N 1
ATOM 769 C CA . MET A 1 94 ? -6.133 -5.487 -16.666 1.00 87.38 94 MET A CA 1
ATOM 770 C C . MET A 1 94 ? -5.184 -4.616 -17.493 1.00 87.38 94 MET A C 1
ATOM 772 O O . MET A 1 94 ? -5.106 -4.747 -18.714 1.00 87.38 94 MET A O 1
ATOM 776 N N . ASP A 1 95 ? -4.425 -3.740 -16.831 1.00 83.94 95 ASP A N 1
ATOM 777 C CA . ASP A 1 95 ? -3.433 -2.879 -17.470 1.00 83.94 95 ASP A CA 1
ATOM 778 C C . ASP A 1 95 ? -2.185 -2.690 -16.588 1.00 83.94 95 ASP A C 1
ATOM 780 O O . ASP A 1 95 ? -1.777 -3.604 -15.879 1.00 83.94 95 ASP A O 1
ATOM 784 N N . SER A 1 96 ? -1.452 -1.581 -16.720 1.00 75.62 96 SER A N 1
ATOM 785 C CA . SER A 1 96 ? -0.265 -1.312 -15.894 1.00 75.62 96 SER A CA 1
ATOM 786 C C . SER A 1 96 ? -0.563 -1.020 -14.428 1.00 75.62 96 SER A C 1
ATOM 788 O O . SER A 1 96 ? 0.377 -1.066 -13.640 1.00 75.62 96 SER A O 1
ATOM 790 N N . VAL A 1 97 ? -1.801 -0.690 -14.074 1.00 75.88 97 VAL A N 1
ATOM 791 C CA . VAL A 1 97 ? -2.188 -0.163 -12.760 1.00 75.88 97 VAL A CA 1
ATOM 792 C C . VAL A 1 97 ? -3.428 -0.872 -12.213 1.00 75.88 97 VAL A C 1
ATOM 794 O O . VAL A 1 97 ? -3.450 -1.195 -11.032 1.00 75.88 97 VAL A O 1
ATOM 797 N N . HIS A 1 98 ? -4.431 -1.153 -13.044 1.00 87.00 98 HIS A N 1
ATOM 798 C CA . HIS A 1 98 ? -5.714 -1.704 -12.609 1.00 87.00 98 HIS A CA 1
ATOM 799 C C . HIS A 1 98 ? -5.697 -3.232 -12.515 1.00 87.00 98 HIS A C 1
ATOM 801 O O . HIS A 1 98 ? -5.124 -3.920 -13.370 1.00 87.00 98 HIS A O 1
ATOM 807 N N . PHE A 1 99 ? -6.358 -3.760 -11.485 1.00 88.62 99 PHE A N 1
ATOM 808 C CA . PHE A 1 99 ? -6.517 -5.194 -11.268 1.00 88.62 99 PHE A CA 1
ATOM 809 C C . PHE A 1 99 ? -7.657 -5.764 -12.120 1.00 88.62 99 PHE A C 1
ATOM 811 O O . PHE A 1 99 ? -8.617 -5.067 -12.426 1.00 88.62 99 PHE A O 1
ATOM 818 N N . ALA A 1 100 ? -7.533 -7.032 -12.507 1.00 89.81 100 ALA A N 1
ATOM 819 C CA . ALA A 1 100 ? -8.668 -7.838 -12.960 1.00 89.81 100 ALA A CA 1
ATOM 820 C C . ALA A 1 100 ? -9.462 -8.346 -11.745 1.00 89.81 100 ALA A C 1
ATOM 822 O O . ALA A 1 100 ? -8.992 -8.219 -10.610 1.00 89.81 100 ALA A O 1
ATOM 823 N N . ASP A 1 101 ? -10.627 -8.951 -11.970 1.00 90.00 101 ASP A N 1
ATOM 824 C CA . ASP A 1 101 ? -11.514 -9.435 -10.902 1.00 90.00 101 ASP A CA 1
ATOM 825 C C . ASP A 1 101 ? -10.777 -10.329 -9.887 1.00 90.00 101 ASP A C 1
ATOM 827 O O . ASP A 1 101 ? -10.846 -10.098 -8.677 1.00 90.00 101 ASP A O 1
ATOM 831 N N . GLU A 1 102 ? -9.970 -11.289 -10.350 1.00 89.25 102 GLU A N 1
ATOM 832 C CA . GLU A 1 102 ? -9.195 -12.154 -9.453 1.00 89.25 102 GLU A CA 1
ATOM 833 C C . GLU A 1 102 ? -8.065 -11.399 -8.733 1.00 89.25 102 GLU A C 1
ATOM 835 O O . GLU A 1 102 ? -7.688 -11.745 -7.612 1.00 89.25 102 GLU A O 1
ATOM 840 N N . GLY A 1 103 ? -7.530 -10.341 -9.347 1.00 90.75 103 GLY A N 1
ATOM 841 C CA . GLY A 1 103 ? -6.549 -9.465 -8.709 1.00 90.75 103 GLY A CA 1
ATOM 842 C C . GLY A 1 103 ? -7.150 -8.657 -7.566 1.00 90.75 103 GLY A C 1
ATOM 843 O O . GLY A 1 103 ? -6.529 -8.550 -6.506 1.00 90.75 103 GLY A O 1
ATOM 844 N N . HIS A 1 104 ? -8.378 -8.161 -7.741 1.00 91.62 104 HIS A N 1
ATOM 845 C CA . HIS A 1 104 ? -9.127 -7.504 -6.673 1.00 91.62 104 HIS A CA 1
ATOM 846 C C . HIS A 1 104 ? -9.336 -8.435 -5.480 1.00 91.62 104 HIS A C 1
ATOM 848 O O . HIS A 1 104 ? -9.132 -8.0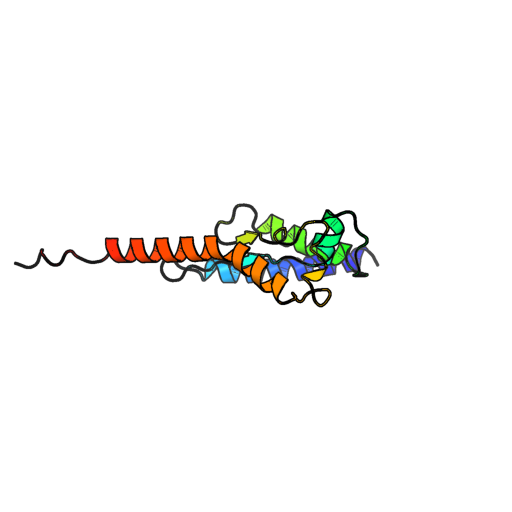07 -4.343 1.00 91.62 104 HIS A O 1
ATOM 854 N N . GLN A 1 105 ? -9.677 -9.703 -5.725 1.00 92.00 105 GLN A N 1
ATOM 855 C CA . GLN A 1 105 ? -9.861 -10.681 -4.655 1.00 92.00 105 GLN A CA 1
ATOM 856 C C . GLN A 1 105 ? -8.569 -10.912 -3.858 1.00 92.00 105 GLN A C 1
ATOM 858 O O . GLN A 1 105 ? -8.587 -10.835 -2.634 1.00 92.00 105 GLN A O 1
ATOM 863 N N . ILE A 1 106 ? -7.430 -11.106 -4.530 1.00 91.44 106 ILE A N 1
ATOM 864 C CA . ILE A 1 106 ? -6.146 -11.338 -3.845 1.00 91.44 106 ILE A CA 1
ATOM 865 C C . ILE A 1 106 ? -5.709 -10.116 -3.028 1.00 91.44 106 ILE A C 1
ATOM 867 O O . ILE A 1 106 ? -5.204 -10.259 -1.915 1.00 91.44 106 ILE A O 1
ATOM 871 N N . VAL A 1 107 ? -5.893 -8.908 -3.565 1.00 92.69 107 VAL A N 1
ATOM 872 C CA . VAL A 1 107 ? -5.572 -7.670 -2.840 1.00 92.69 107 VAL A CA 1
ATOM 873 C C . VAL A 1 107 ? -6.486 -7.510 -1.626 1.00 92.69 107 VAL A C 1
ATOM 875 O O . VAL A 1 107 ? -5.998 -7.197 -0.541 1.00 92.69 107 VAL A O 1
ATOM 878 N N . ALA A 1 108 ? -7.785 -7.789 -1.770 1.00 94.44 108 ALA A N 1
ATOM 879 C CA . ALA A 1 108 ? -8.722 -7.775 -0.652 1.00 94.44 108 ALA A CA 1
ATOM 880 C C . ALA A 1 108 ? -8.319 -8.783 0.436 1.00 94.44 108 ALA A C 1
ATOM 882 O O . ALA A 1 108 ? -8.252 -8.407 1.606 1.00 94.44 108 ALA A O 1
ATOM 883 N N . ASP A 1 109 ? -7.962 -10.014 0.060 1.00 94.25 109 ASP A N 1
ATOM 884 C CA . ASP A 1 109 ? -7.490 -11.050 0.985 1.00 94.25 109 ASP A CA 1
ATOM 885 C C . ASP A 1 109 ? -6.197 -10.637 1.707 1.00 94.25 109 ASP A C 1
ATOM 887 O O . ASP A 1 109 ? -6.036 -10.920 2.895 1.00 94.25 109 ASP A O 1
ATOM 891 N N . ALA A 1 110 ? -5.292 -9.917 1.036 1.00 94.50 110 ALA A N 1
ATOM 892 C CA . ALA A 1 110 ? -4.081 -9.380 1.658 1.00 94.50 110 ALA A CA 1
ATOM 893 C C . ALA A 1 110 ? -4.383 -8.250 2.661 1.00 94.50 110 ALA A C 1
ATOM 895 O O . ALA A 1 110 ? -3.727 -8.145 3.698 1.00 94.50 110 ALA A O 1
ATOM 896 N N . MET A 1 111 ? -5.388 -7.413 2.388 1.00 96.81 111 MET A N 1
ATOM 897 C CA . MET A 1 111 ? -5.792 -6.309 3.270 1.00 96.81 111 MET A CA 1
ATOM 898 C C . MET A 1 111 ? -6.608 -6.787 4.477 1.00 96.81 111 MET A C 1
ATOM 900 O O . MET A 1 111 ? -6.490 -6.239 5.580 1.00 96.81 111 MET A O 1
ATOM 904 N N . PHE A 1 112 ? -7.456 -7.797 4.277 1.00 96.94 112 PHE A N 1
ATOM 905 C CA . PHE A 1 112 ? -8.516 -8.170 5.209 1.00 96.94 112 PHE A CA 1
ATOM 906 C C . PHE A 1 112 ? -8.032 -8.510 6.630 1.00 96.94 112 PHE A C 1
ATOM 908 O O . PHE A 1 112 ? -8.644 -8.014 7.579 1.00 96.94 112 PHE A O 1
ATOM 915 N N . PRO A 1 113 ? -6.927 -9.255 6.846 1.00 96.50 113 PRO A N 1
ATOM 916 C CA . PRO A 1 113 ? -6.439 -9.559 8.193 1.00 96.50 113 PRO A CA 1
ATOM 917 C C . PRO A 1 113 ? -6.108 -8.310 9.019 1.00 96.50 113 PRO A C 1
ATOM 919 O O . PRO A 1 113 ? -6.355 -8.276 10.227 1.00 96.50 113 PRO A O 1
ATOM 922 N N . TYR A 1 114 ? -5.581 -7.266 8.375 1.00 96.56 114 TYR A N 1
ATOM 923 C CA . TYR A 1 114 ? -5.223 -6.009 9.029 1.00 96.56 114 TYR A CA 1
ATOM 924 C C . TYR A 1 114 ? -6.470 -5.237 9.452 1.00 96.56 114 TYR A C 1
ATOM 926 O O . TYR A 1 114 ? -6.576 -4.809 10.602 1.00 96.56 114 TYR A O 1
ATOM 934 N N . VAL A 1 115 ? -7.450 -5.140 8.550 1.00 96.06 115 VAL A N 1
ATOM 935 C CA . VAL A 1 115 ? -8.751 -4.523 8.838 1.00 96.06 115 VAL A CA 1
ATOM 936 C C . VAL A 1 115 ? -9.463 -5.284 9.955 1.00 96.06 115 VAL A C 1
ATOM 938 O O . VAL A 1 115 ? -9.916 -4.690 10.932 1.00 96.06 115 VAL A O 1
ATOM 941 N N . GLN A 1 116 ? -9.512 -6.614 9.865 1.00 96.75 116 GLN A N 1
ATOM 942 C CA . GLN A 1 116 ? -10.165 -7.460 10.859 1.00 96.75 116 GLN A CA 1
ATOM 943 C C . GLN A 1 116 ? -9.520 -7.312 12.244 1.00 96.75 116 GLN A C 1
ATOM 945 O O . GLN A 1 116 ? -10.232 -7.288 13.252 1.00 96.75 116 GLN A O 1
ATOM 950 N N . ARG A 1 117 ? -8.188 -7.203 12.314 1.00 95.44 117 ARG A N 1
ATOM 951 C CA . ARG A 1 117 ? -7.460 -6.960 13.565 1.00 95.44 117 ARG A CA 1
ATOM 952 C C . ARG A 1 117 ? -7.859 -5.628 14.195 1.00 95.44 117 ARG A C 1
ATOM 954 O O . ARG A 1 117 ? -8.166 -5.609 15.387 1.00 95.44 117 ARG A O 1
ATOM 961 N N . GLU A 1 118 ? -7.913 -4.550 13.416 1.00 94.88 118 GLU A N 1
ATOM 962 C CA . GLU A 1 118 ? -8.325 -3.239 13.931 1.00 94.88 118 GLU A CA 1
ATOM 963 C C . GLU A 1 118 ? -9.782 -3.232 14.397 1.00 94.88 118 GLU A C 1
ATOM 965 O O . GLU A 1 118 ? -10.077 -2.749 15.490 1.00 94.88 118 GLU A O 1
ATOM 970 N N . VAL A 1 119 ? -10.690 -3.857 13.643 1.00 94.75 119 VAL A N 1
ATOM 971 C CA . VAL A 1 119 ? -12.098 -3.997 14.049 1.00 94.75 119 VAL A CA 1
ATOM 972 C C . VAL A 1 119 ? -12.214 -4.755 15.374 1.00 94.75 119 VAL A C 1
ATOM 974 O O . VAL A 1 119 ? -12.896 -4.297 16.294 1.00 94.75 119 VAL A O 1
ATOM 977 N N . LYS A 1 120 ? -11.516 -5.889 15.518 1.00 94.88 120 LYS A N 1
ATOM 978 C CA . LYS A 1 120 ? -11.495 -6.660 16.772 1.00 94.88 120 LYS A CA 1
ATOM 979 C C . LYS A 1 120 ? -10.951 -5.827 17.935 1.00 94.88 120 LYS A C 1
ATOM 981 O O . LYS A 1 120 ? -11.548 -5.842 19.011 1.00 94.88 120 LYS A O 1
ATOM 986 N N . ARG A 1 121 ? -9.867 -5.071 17.724 1.00 93.75 121 ARG A N 1
ATOM 987 C CA . ARG A 1 121 ? -9.280 -4.176 18.736 1.00 93.75 121 ARG A CA 1
ATOM 988 C C . ARG A 1 121 ? -10.288 -3.125 19.210 1.00 93.75 121 ARG A C 1
ATOM 990 O O . ARG A 1 121 ? -10.455 -2.947 20.416 1.00 93.75 121 ARG A O 1
ATOM 997 N N . LEU A 1 122 ? -10.989 -2.474 18.281 1.00 91.69 122 LEU A N 1
ATOM 998 C CA . LEU A 1 122 ? -12.004 -1.461 18.588 1.00 91.69 122 LEU A CA 1
ATOM 999 C C . LEU A 1 122 ? -13.180 -2.033 19.384 1.00 91.69 122 LEU A C 1
ATOM 1001 O O . LEU A 1 122 ? -13.613 -1.428 20.367 1.00 91.69 122 LEU A O 1
ATOM 1005 N N . ILE A 1 123 ? -13.677 -3.209 18.992 1.00 92.56 123 ILE A N 1
ATOM 1006 C CA . ILE A 1 123 ? -14.757 -3.899 19.709 1.00 92.56 123 ILE A CA 1
ATOM 1007 C C . ILE A 1 123 ? -14.328 -4.2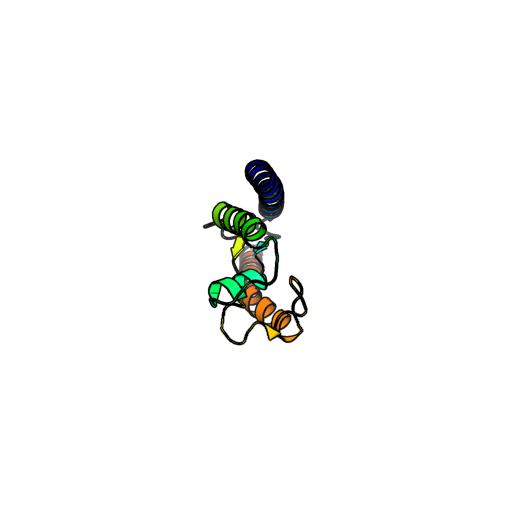08 21.147 1.00 92.56 123 ILE A C 1
ATOM 1009 O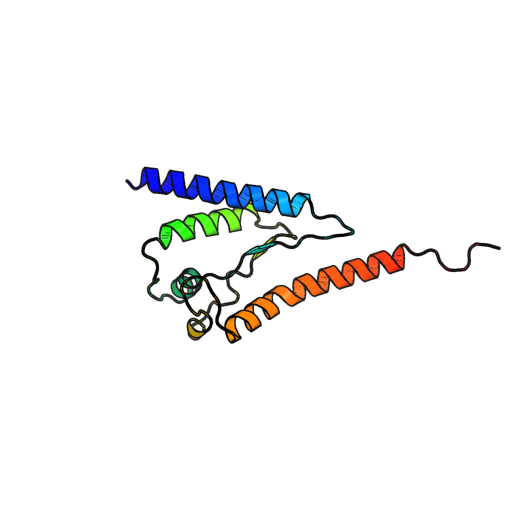 O . ILE A 1 123 ? -15.080 -3.927 22.082 1.00 92.56 123 ILE A O 1
ATOM 1013 N N . SER A 1 124 ? -13.124 -4.753 21.338 1.00 91.88 124 SER A N 1
ATOM 1014 C CA . SER A 1 124 ? -12.597 -5.067 22.670 1.00 91.88 124 SER A CA 1
ATOM 1015 C C . SER A 1 124 ? -12.458 -3.820 23.543 1.00 91.88 124 SER A C 1
ATOM 1017 O O . SER A 1 124 ? -12.901 -3.839 24.690 1.00 91.88 124 SER A O 1
ATOM 1019 N N . LYS A 1 125 ? -11.936 -2.714 22.992 1.00 88.81 125 LYS A N 1
ATOM 1020 C CA . LYS A 1 125 ? -11.806 -1.437 23.712 1.00 88.81 125 LYS A CA 1
ATOM 1021 C C . LYS A 1 125 ? -13.167 -0.915 24.187 1.00 88.81 125 LYS A C 1
ATOM 1023 O O . LYS A 1 125 ? -13.319 -0.568 25.354 1.00 88.81 125 LYS A O 1
ATOM 1028 N N . ARG A 1 126 ? -14.189 -0.935 23.321 1.00 87.75 126 ARG A N 1
ATOM 1029 C CA . ARG A 1 126 ? -15.553 -0.505 23.690 1.00 87.75 126 ARG A CA 1
ATOM 1030 C C . ARG A 1 126 ? -16.153 -1.341 24.822 1.00 87.75 126 ARG A C 1
ATOM 1032 O O . ARG A 1 126 ? -16.785 -0.780 25.714 1.00 87.75 126 ARG A O 1
ATOM 1039 N N . LYS A 1 127 ? -15.932 -2.660 24.812 1.00 87.81 127 LYS A N 1
ATOM 1040 C CA . LYS A 1 127 ? -16.390 -3.549 25.892 1.00 87.81 127 LYS A CA 1
ATOM 1041 C C . LYS A 1 127 ? -15.717 -3.227 27.228 1.00 87.81 127 LYS A C 1
ATOM 1043 O O . LYS A 1 127 ? -16.400 -3.228 28.240 1.00 87.81 127 LYS A O 1
ATOM 1048 N N . SER A 1 128 ? -14.419 -2.912 27.231 1.00 84.69 128 SER A N 1
ATOM 1049 C CA . SER A 1 128 ? -13.694 -2.545 28.460 1.00 84.69 128 SER A CA 1
ATOM 1050 C C . SER A 1 128 ? -14.032 -1.154 29.005 1.00 84.69 128 SER A C 1
ATOM 1052 O O . SER A 1 128 ? -13.809 -0.899 30.180 1.00 84.69 128 SER A O 1
ATOM 1054 N N . SER A 1 129 ? -14.545 -0.249 28.166 1.00 77.94 129 SER A N 1
ATOM 1055 C CA . SER A 1 129 ? -14.880 1.131 28.555 1.00 77.94 129 SER A CA 1
ATOM 1056 C C . 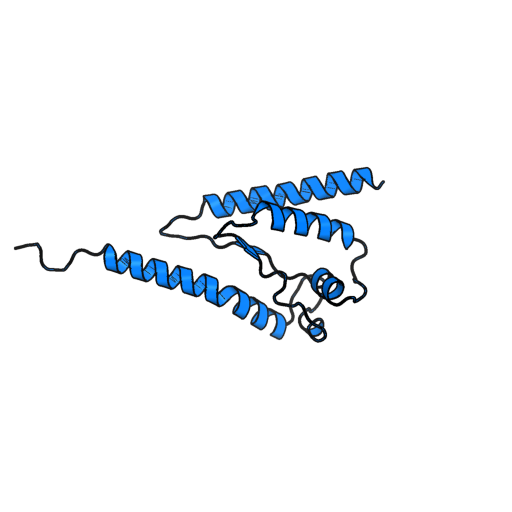SER A 1 129 ? -16.350 1.327 28.941 1.00 77.94 129 SER A C 1
ATOM 1058 O O . SER A 1 129 ? -16.739 2.434 29.302 1.00 77.94 129 SER A O 1
ATOM 1060 N N . SER A 1 130 ? -17.180 0.285 28.843 1.00 67.06 130 SER A N 1
ATOM 1061 C CA . SER A 1 130 ? -18.584 0.348 29.256 1.00 67.06 130 SER A CA 1
ATOM 1062 C C . SER A 1 130 ? -18.683 0.084 30.766 1.00 67.06 130 SER A C 1
ATOM 1064 O O . SER A 1 130 ? -18.160 -0.940 31.209 1.00 67.06 130 SER A O 1
ATOM 1066 N N . PRO A 1 131 ? -19.330 0.955 31.567 1.00 59.34 131 PRO A N 1
ATOM 1067 C CA . PRO A 1 131 ? -19.532 0.695 32.989 1.00 59.34 131 PRO A CA 1
ATOM 1068 C C . PRO A 1 131 ? -20.316 -0.607 33.175 1.00 59.34 131 PRO A C 1
ATOM 1070 O O . PRO A 1 131 ? -21.289 -0.852 32.454 1.00 59.34 131 PRO A O 1
ATOM 1073 N N . SER A 1 132 ? -19.922 -1.430 34.148 1.00 57.81 132 SER A N 1
ATOM 1074 C CA . SER A 1 132 ? -20.754 -2.555 34.577 1.00 57.81 132 SER A CA 1
ATOM 1075 C C . SER A 1 132 ? -22.136 -2.026 34.992 1.00 57.81 132 SER A C 1
ATOM 1077 O O . SER A 1 132 ? -22.191 -1.031 35.719 1.00 57.81 132 SER A O 1
ATOM 1079 N N . PRO A 1 133 ? -23.256 -2.664 34.595 1.00 55.22 133 PRO A N 1
ATOM 1080 C CA . PRO A 1 133 ? -24.617 -2.233 34.952 1.00 55.22 133 PRO A CA 1
ATOM 1081 C C . PRO A 1 133 ? -24.982 -2.359 36.451 1.00 55.22 133 PRO A C 1
ATOM 1083 O O . PRO A 1 133 ? -26.128 -2.669 36.770 1.00 55.22 133 PRO A O 1
ATOM 1086 N N . GLY A 1 134 ? -24.031 -2.192 37.378 1.00 57.06 134 GLY A N 1
ATOM 1087 C CA . GLY A 1 134 ? -24.164 -2.616 38.776 1.00 57.06 134 GLY A CA 1
ATOM 1088 C C . GLY A 1 134 ? -23.757 -1.622 39.866 1.00 57.06 134 GLY A C 1
ATOM 1089 O O . GLY A 1 134 ? -24.166 -1.835 41.001 1.00 57.06 134 GLY A O 1
ATOM 1090 N N . ASP A 1 135 ? -23.040 -0.535 39.569 1.00 55.94 135 ASP A N 1
ATOM 1091 C CA . ASP A 1 135 ? -22.447 0.315 40.628 1.00 55.94 135 ASP A CA 1
ATOM 1092 C C . ASP A 1 135 ? -23.313 1.521 41.042 1.00 55.94 135 ASP A C 1
ATOM 1094 O O . ASP A 1 135 ? -22.842 2.456 41.684 1.00 55.94 135 ASP A O 1
ATOM 1098 N N . GLY A 1 136 ? -24.598 1.509 40.684 1.00 54.62 136 GLY A N 1
ATOM 1099 C CA . GLY A 1 136 ? -25.579 2.507 41.112 1.00 54.62 136 GLY A CA 1
ATOM 1100 C C . GLY A 1 136 ? -26.649 1.888 42.002 1.00 54.62 136 GLY A C 1
ATOM 1101 O O . GLY A 1 136 ? -27.765 1.656 41.534 1.00 54.62 136 GLY A O 1
ATOM 1102 N N . LYS A 1 137 ? -26.315 1.603 43.261 1.00 45.62 137 LYS A N 1
ATOM 1103 C CA . LYS A 1 137 ? -27.291 1.427 44.343 1.00 45.62 137 LYS A CA 1
ATOM 1104 C C . LYS A 1 137 ? -26.831 2.165 45.586 1.00 45.62 137 LYS A C 1
ATOM 1106 O O . LYS A 1 137 ? -25.641 2.019 45.931 1.00 45.62 137 LYS A O 1
#

Secondary structure (DSSP, 8-state):
-HHHHHHHHHHHHHHHHHHHHHHHHH--SSS---EEE---HHHHHHHTTPPPS-TTHHHHHHHHHHHHHHTTT-TTEEE-TTTT-STTGGGGBSSSSPBPHHHHHHHHHHHHHHHHHHHHHHHHHHHHTSPPTTS--

Sequence (137 aa):
NQKEASILAEGIGNVYIANTEYLIERGSDEAPVLVFFQPWRDWARHDMGMRTRSRYFGFYMGISERIRKSFEGNNRFIDISSALNGTDKIKYFMDSVHFADEGHQIVADAMFPYVQREVKRLISKRKSSSPSPGDGK